Protein AF-A0A662DXC4-F1 (afdb_monomer)

pLDDT: mean 80.16, std 22.87, range [27.92, 98.12]

Radius of gyration: 15.5 Å; Cα contacts (8 Å, |Δi|>4): 92; chains: 1; bounding box: 33×22×50 Å

Foldseek 3Di:
DDDDDDDDPPPLCLPVPPDDLPDDAAQEEEEADQDPVVVVVCVVVQVPDRRHDHPYYHNDDVVVVVVCVVVVGSYYHHD

Secondary structure (DSSP, 8-state):
------------------S-TTTSPPEEEEEE-S-HHHHHHHHHHHTTSTTEEEEEEESSHHHHHHHHHHH--SEEEE-

Structure (mmCIF, N/CA/C/O backbone):
data_AF-A0A662DXC4-F1
#
_entry.id   AF-A0A662DXC4-F1
#
loop_
_atom_site.group_PDB
_atom_site.id
_atom_site.type_symbol
_atom_site.label_atom_id
_atom_site.label_alt_id
_atom_site.label_comp_id
_atom_site.label_asym_id
_atom_site.label_entity_id
_atom_site.label_seq_id
_atom_site.pdbx_PDB_ins_code
_atom_site.Cartn_x
_atom_site.Cartn_y
_atom_site.Cartn_z
_atom_site.occupancy
_atom_site.B_iso_or_equiv
_atom_site.auth_seq_id
_atom_site.auth_comp_id
_atom_site.auth_asym_id
_atom_site.auth_atom_id
_atom_site.pdbx_PDB_model_num
ATOM 1 N N . MET A 1 1 ? -6.939 19.218 -36.776 1.00 41.31 1 MET A N 1
ATOM 2 C CA . MET A 1 1 ? -7.734 18.008 -37.056 1.00 41.31 1 MET A CA 1
ATOM 3 C C . MET A 1 1 ? -7.204 16.892 -36.166 1.00 41.31 1 MET A C 1
ATOM 5 O O . MET A 1 1 ? -6.404 16.088 -36.603 1.00 41.31 1 MET A O 1
ATOM 9 N N . TYR A 1 2 ? -7.561 16.962 -34.888 1.00 27.92 2 TYR A N 1
ATOM 10 C CA . TYR A 1 2 ? -7.604 15.859 -33.928 1.00 27.92 2 TYR A CA 1
ATOM 11 C C . TYR A 1 2 ? -8.613 16.346 -32.894 1.00 27.92 2 TYR A C 1
ATOM 13 O O . TYR A 1 2 ? -8.274 17.043 -31.943 1.00 27.92 2 TYR A O 1
ATOM 21 N N . GLU A 1 3 ? -9.884 16.135 -33.217 1.00 38.81 3 GLU A N 1
ATOM 22 C CA . GLU A 1 3 ? -10.962 16.219 -32.243 1.00 38.81 3 GLU A CA 1
ATOM 23 C C . GLU A 1 3 ? -11.008 14.870 -31.534 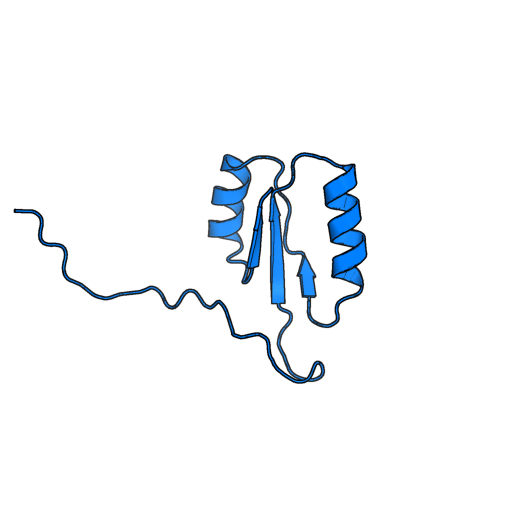1.00 38.81 3 GLU A C 1
ATOM 25 O O . GLU A 1 3 ? -11.148 13.832 -32.177 1.00 38.81 3 GLU A O 1
ATOM 30 N N . PHE A 1 4 ? -10.875 14.898 -30.213 1.00 45.12 4 PHE A N 1
ATOM 31 C CA . PHE A 1 4 ? -11.394 13.853 -29.347 1.00 45.12 4 PHE A CA 1
ATOM 32 C C . PHE A 1 4 ? -12.330 14.549 -28.365 1.00 45.12 4 PHE A C 1
ATOM 34 O O . PHE A 1 4 ? -11.908 15.157 -27.385 1.00 45.12 4 PHE A O 1
ATOM 41 N N . CYS A 1 5 ? -13.612 14.523 -28.714 1.00 43.06 5 CYS A N 1
ATOM 42 C CA . CYS A 1 5 ? -14.709 14.717 -27.790 1.00 43.06 5 CYS A CA 1
ATOM 43 C C . CYS A 1 5 ? -15.255 13.315 -27.520 1.00 43.06 5 CYS A C 1
ATOM 45 O O . CYS A 1 5 ? -15.877 12.740 -28.406 1.00 43.06 5 CYS A O 1
ATOM 47 N N . ASP A 1 6 ? -14.980 12.753 -26.346 1.00 41.25 6 ASP A N 1
ATOM 48 C CA . ASP A 1 6 ? -16.099 12.348 -25.505 1.00 41.25 6 ASP A CA 1
ATOM 49 C C . ASP A 1 6 ? -15.682 12.241 -24.039 1.00 41.25 6 ASP A C 1
ATOM 51 O O . ASP A 1 6 ? -14.661 11.659 -23.668 1.00 41.25 6 ASP A O 1
ATOM 55 N N . SER A 1 7 ? -16.504 12.868 -23.215 1.00 55.50 7 SER A N 1
ATOM 56 C CA . SER A 1 7 ? -16.463 12.862 -21.769 1.00 55.50 7 SER A CA 1
ATOM 57 C C . SER A 1 7 ? -16.695 11.453 -21.244 1.00 55.50 7 SER A C 1
ATOM 59 O O . SER A 1 7 ? -17.833 11.012 -21.145 1.00 55.50 7 SER A O 1
ATOM 61 N N . GLN A 1 8 ? -15.634 10.771 -20.847 1.00 46.94 8 GLN A N 1
ATOM 62 C CA . GLN A 1 8 ? -15.680 9.852 -19.720 1.00 46.94 8 GLN A CA 1
ATOM 63 C C . GLN A 1 8 ? -14.440 10.182 -18.904 1.00 46.94 8 GLN A C 1
ATOM 65 O O . GLN A 1 8 ? -13.398 9.544 -19.028 1.00 46.94 8 GLN A O 1
ATOM 70 N N . ALA A 1 9 ? -14.536 11.241 -18.095 1.00 42.72 9 ALA A N 1
ATOM 71 C CA . ALA A 1 9 ? -13.775 11.239 -16.861 1.00 42.72 9 ALA A CA 1
ATOM 72 C C . ALA A 1 9 ? -14.181 9.929 -16.190 1.00 42.72 9 ALA A C 1
ATOM 74 O O . ALA A 1 9 ? -15.311 9.814 -15.718 1.00 42.72 9 ALA A O 1
ATOM 75 N N . THR A 1 10 ? -13.335 8.900 -16.290 1.00 38.94 10 THR A N 1
ATOM 76 C CA . THR A 1 10 ? -13.479 7.733 -15.434 1.00 38.94 10 THR A CA 1
ATOM 77 C C . THR A 1 10 ? -13.586 8.331 -14.052 1.00 38.94 10 THR A C 1
ATOM 79 O O . THR A 1 10 ? -12.690 9.087 -13.666 1.00 38.94 10 THR A O 1
ATOM 82 N N . ASP A 1 11 ? -14.723 8.121 -13.406 1.00 42.62 11 ASP A N 1
ATOM 83 C CA . ASP A 1 11 ? -14.948 8.419 -12.006 1.00 42.62 11 ASP A CA 1
ATOM 84 C C . ASP A 1 11 ? -13.837 7.700 -11.239 1.00 42.62 11 ASP A C 1
ATOM 86 O O . ASP A 1 11 ? -13.960 6.530 -10.897 1.00 42.62 11 ASP A O 1
ATOM 90 N N . HIS A 1 12 ? -12.668 8.337 -11.152 1.00 43.88 12 HIS A N 1
ATOM 91 C CA . HIS A 1 12 ? -11.514 7.806 -10.464 1.00 43.88 12 HIS A CA 1
ATOM 92 C C . HIS A 1 12 ? -11.792 8.203 -9.029 1.00 43.88 12 HIS A C 1
ATOM 94 O O . HIS A 1 12 ? -11.780 9.402 -8.721 1.00 43.88 12 HIS A O 1
ATOM 100 N N . PRO A 1 13 ? -12.180 7.235 -8.193 1.00 42.75 13 PRO A N 1
ATOM 101 C CA . PRO A 1 13 ? -12.856 7.490 -6.947 1.00 42.75 13 PRO A CA 1
ATOM 102 C C . PRO A 1 13 ? -11.804 7.919 -5.930 1.00 42.75 13 PRO A C 1
ATOM 104 O O . PRO A 1 13 ? -11.535 7.205 -4.973 1.00 42.75 13 PRO A O 1
ATOM 107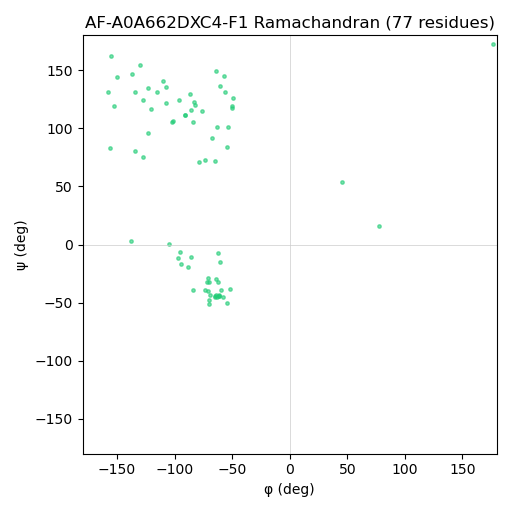 N N . ALA A 1 14 ? -11.240 9.119 -6.077 1.00 47.97 14 ALA A N 1
ATOM 108 C CA . ALA A 1 14 ? -10.738 9.870 -4.940 1.00 47.97 14 ALA A CA 1
ATOM 109 C C . ALA A 1 14 ? -11.966 10.203 -4.081 1.00 47.97 14 ALA A C 1
ATOM 111 O O . ALA A 1 14 ? -12.487 11.320 -4.074 1.00 47.97 14 ALA A O 1
ATOM 112 N N . ARG A 1 15 ? -12.505 9.164 -3.429 1.00 53.19 15 ARG A N 1
ATOM 113 C CA . ARG A 1 15 ? -13.559 9.231 -2.435 1.00 53.19 15 ARG A CA 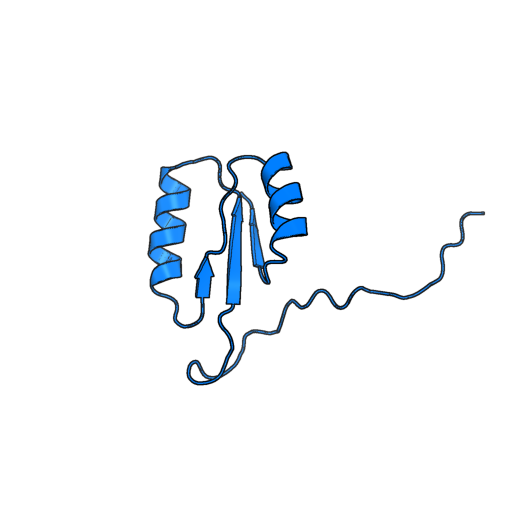1
ATOM 114 C C . ARG A 1 15 ? -13.094 10.292 -1.468 1.00 53.19 15 ARG A C 1
ATOM 116 O O . ARG A 1 15 ? -12.019 10.180 -0.892 1.00 53.19 15 ARG A O 1
ATOM 123 N N . ASN A 1 16 ? -13.870 11.354 -1.330 1.00 45.44 16 ASN A N 1
ATOM 124 C CA . ASN A 1 16 ? -13.551 12.399 -0.379 1.00 45.44 16 ASN A CA 1
ATOM 125 C C . ASN A 1 16 ? -13.716 11.787 1.025 1.00 45.44 16 ASN A C 1
ATOM 127 O O . ASN A 1 16 ? -14.834 11.717 1.540 1.00 45.44 16 ASN A O 1
ATOM 131 N N . VAL A 1 17 ? -12.630 11.236 1.588 1.00 57.06 17 VAL A N 1
ATOM 132 C CA . VAL A 1 17 ? -12.601 10.526 2.877 1.00 57.06 17 VAL A CA 1
ATOM 133 C C . VAL A 1 17 ? -12.714 11.557 4.000 1.00 57.06 17 VAL A C 1
ATOM 135 O O . VAL A 1 17 ? -11.754 11.896 4.680 1.00 57.06 17 VAL A O 1
ATOM 138 N N . MET A 1 18 ? -13.909 12.113 4.166 1.00 49.59 18 MET A N 1
ATOM 139 C CA . MET A 1 18 ? -14.266 12.956 5.299 1.00 49.59 18 MET A CA 1
ATOM 140 C C . MET A 1 18 ? -15.552 12.385 5.902 1.00 49.59 18 MET A C 1
ATOM 142 O O . MET A 1 18 ? -16.647 12.888 5.663 1.00 49.59 18 MET A O 1
ATOM 146 N N . GLY A 1 19 ? -15.430 11.269 6.625 1.00 48.41 19 GLY A N 1
ATOM 147 C CA . GLY A 1 19 ? -16.553 10.558 7.236 1.00 48.41 19 GLY A CA 1
ATOM 148 C C . GLY A 1 19 ? -16.146 9.837 8.519 1.00 48.41 19 GLY A C 1
ATOM 149 O O . GLY A 1 19 ? -15.025 9.352 8.636 1.00 48.41 19 GLY A O 1
ATOM 150 N N . ASP A 1 20 ? -17.062 9.811 9.485 1.00 48.31 20 ASP A N 1
ATOM 151 C CA . ASP A 1 20 ? -16.922 9.193 10.807 1.00 48.31 20 ASP A CA 1
ATOM 152 C C . ASP A 1 20 ? -16.392 7.743 10.730 1.00 48.31 20 ASP A C 1
ATOM 154 O O . ASP A 1 20 ? -16.956 6.894 10.032 1.00 48.31 20 ASP A O 1
ATOM 158 N N . ALA A 1 21 ? -15.305 7.462 11.457 1.00 52.00 21 ALA A N 1
ATOM 159 C CA . ALA A 1 21 ? -14.441 6.282 11.307 1.00 52.00 21 ALA A CA 1
ATOM 160 C C . ALA A 1 21 ? -15.130 4.926 11.568 1.00 52.00 21 ALA A C 1
ATOM 162 O O . ALA A 1 21 ? -14.537 3.875 11.339 1.00 52.00 21 ALA A O 1
ATOM 163 N N . ALA A 1 22 ? -16.376 4.927 12.047 1.00 53.69 22 ALA A N 1
ATOM 164 C CA . ALA A 1 22 ? -17.129 3.715 12.352 1.00 53.69 22 ALA A CA 1
ATOM 165 C C . ALA A 1 22 ? -17.876 3.104 11.145 1.00 53.69 22 ALA A C 1
ATOM 167 O O . ALA A 1 22 ? -18.384 1.991 11.272 1.00 53.69 22 ALA A O 1
ATOM 168 N N . THR A 1 23 ? -17.981 3.798 9.997 1.00 52.97 23 THR A N 1
ATOM 169 C CA . THR A 1 23 ? -18.801 3.328 8.848 1.00 52.97 23 THR A CA 1
ATOM 170 C C . THR A 1 23 ? -18.178 3.491 7.454 1.00 52.97 23 THR A C 1
ATOM 172 O O . THR A 1 23 ? -18.822 3.141 6.464 1.00 52.97 23 THR A O 1
ATOM 175 N N . VAL A 1 24 ? -16.938 3.979 7.341 1.00 58.19 24 VAL A N 1
ATOM 176 C CA . VAL A 1 24 ? -16.259 4.131 6.041 1.00 58.19 24 VAL A CA 1
ATOM 177 C C . VAL A 1 24 ? -15.551 2.817 5.676 1.00 58.19 24 VAL A C 1
ATOM 179 O O . VAL A 1 24 ? -14.833 2.280 6.524 1.00 58.19 24 VAL A O 1
ATOM 182 N N . PRO A 1 25 ? -15.745 2.266 4.458 1.00 67.06 25 PRO A N 1
ATOM 183 C CA . PRO A 1 25 ? -14.941 1.138 3.993 1.00 67.06 25 PRO A CA 1
ATOM 184 C C . PRO A 1 25 ? -13.449 1.511 4.028 1.00 67.06 25 PRO A C 1
ATOM 186 O O . PRO A 1 25 ? -13.127 2.680 3.801 1.00 67.06 25 PRO A O 1
ATOM 189 N N . PRO A 1 26 ? -12.550 0.560 4.339 1.00 80.94 26 PRO A N 1
ATOM 190 C CA . PRO A 1 26 ? -11.126 0.852 4.447 1.00 80.94 26 PRO A CA 1
ATOM 191 C C . PRO A 1 26 ? -10.611 1.479 3.146 1.00 80.94 26 PRO A C 1
ATOM 193 O O . PRO A 1 26 ? -10.908 0.996 2.058 1.00 80.94 26 PRO A O 1
ATOM 196 N N . CYS A 1 27 ? -9.889 2.588 3.280 1.00 91.62 27 CYS A N 1
ATOM 197 C CA . CYS A 1 27 ? -9.206 3.280 2.202 1.00 91.62 27 CYS A CA 1
ATOM 198 C C . CYS A 1 27 ? -7.939 2.499 1.848 1.00 91.62 27 CYS A C 1
ATOM 200 O O . CYS A 1 27 ? -7.024 2.377 2.671 1.00 91.62 27 CYS A O 1
ATOM 202 N N . CYS A 1 28 ? -7.909 1.965 0.631 1.00 95.44 28 CYS A N 1
ATOM 203 C CA . CYS A 1 28 ? -6.826 1.151 0.109 1.00 95.44 28 CYS A CA 1
ATOM 204 C C . CYS A 1 28 ? -5.692 2.044 -0.404 1.00 95.44 28 CYS A C 1
ATOM 206 O O . CYS A 1 28 ? -5.874 2.837 -1.329 1.00 95.44 28 CYS A O 1
ATOM 208 N N . VAL A 1 29 ? -4.505 1.895 0.177 1.00 97.00 29 VAL A N 1
ATOM 209 C CA . VAL A 1 29 ? -3.314 2.693 -0.126 1.00 97.00 29 VAL A CA 1
ATOM 210 C C . VAL A 1 29 ? -2.234 1.808 -0.739 1.00 97.00 29 VAL A C 1
ATOM 212 O O . VAL A 1 29 ? -1.898 0.756 -0.196 1.00 97.00 29 VAL A O 1
ATOM 215 N N . PHE A 1 30 ? -1.649 2.251 -1.847 1.00 98.00 30 PHE A N 1
ATOM 216 C CA . PHE A 1 30 ? -0.452 1.655 -2.437 1.00 98.00 30 PHE A CA 1
ATOM 217 C C . PHE A 1 30 ? 0.743 2.596 -2.266 1.00 98.00 30 PHE A C 1
ATOM 219 O O . PHE A 1 30 ? 0.597 3.811 -2.407 1.00 98.00 30 PHE A O 1
ATOM 226 N N . ILE A 1 31 ? 1.925 2.046 -1.977 1.00 98.00 31 ILE A N 1
ATOM 227 C CA . ILE A 1 31 ? 3.138 2.831 -1.711 1.00 98.00 31 ILE A CA 1
ATOM 228 C C . ILE A 1 31 ? 4.234 2.481 -2.718 1.00 98.00 31 ILE A C 1
ATOM 230 O O . ILE A 1 31 ? 4.754 1.367 -2.720 1.00 98.00 31 ILE A O 1
ATOM 234 N N . ALA A 1 32 ? 4.641 3.445 -3.530 1.00 97.50 32 ALA A N 1
ATOM 235 C CA . ALA A 1 32 ? 5.814 3.358 -4.386 1.00 97.50 32 ALA A CA 1
ATOM 236 C C . ALA A 1 32 ? 6.967 4.141 -3.738 1.00 97.50 32 ALA A C 1
ATOM 238 O O . ALA A 1 32 ? 6.937 5.366 -3.691 1.00 97.50 32 ALA A O 1
ATOM 239 N N . GLU A 1 33 ? 7.939 3.411 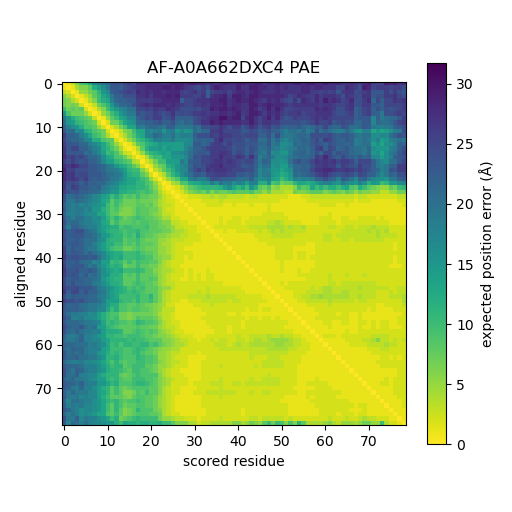-3.191 1.00 97.12 33 GLU A N 1
ATOM 240 C CA . GLU A 1 33 ? 9.033 3.937 -2.366 1.00 97.12 33 GLU A CA 1
ATOM 241 C C . GLU A 1 33 ? 10.253 3.008 -2.483 1.00 97.12 33 GLU A C 1
ATOM 243 O O . GLU A 1 33 ? 10.191 1.814 -2.146 1.00 97.12 33 GLU A O 1
ATOM 248 N N . ASP A 1 34 ? 11.375 3.533 -2.969 1.00 96.12 34 ASP A N 1
ATOM 249 C CA . ASP A 1 34 ? 12.591 2.758 -3.216 1.00 96.12 34 ASP A CA 1
ATOM 250 C C . ASP A 1 34 ? 13.508 2.678 -1.978 1.00 96.12 34 ASP A C 1
ATOM 252 O O . ASP A 1 34 ? 14.266 1.708 -1.829 1.00 96.12 34 ASP A O 1
ATOM 256 N N . HIS A 1 35 ? 13.348 3.575 -1.000 1.00 97.38 35 HIS A N 1
ATOM 257 C CA . HIS A 1 35 ? 14.083 3.573 0.259 1.00 97.38 35 HIS A CA 1
ATOM 258 C C . HIS A 1 35 ? 13.369 2.768 1.355 1.00 97.38 35 HIS A C 1
ATOM 260 O O . HIS A 1 35 ? 12.376 3.175 1.957 1.00 97.38 35 HIS A O 1
ATOM 266 N N . VAL A 1 36 ? 13.966 1.633 1.735 1.00 95.50 36 VAL A N 1
ATOM 267 C CA . VAL A 1 36 ? 13.442 0.706 2.765 1.00 95.50 36 VAL A CA 1
ATOM 268 C C . VAL A 1 36 ? 13.093 1.396 4.094 1.00 95.50 36 VAL A C 1
ATOM 270 O O . VAL A 1 36 ? 12.105 1.044 4.733 1.00 95.50 36 VAL A O 1
ATOM 273 N N . VAL A 1 37 ? 13.898 2.371 4.529 1.00 97.62 37 VAL A N 1
ATOM 274 C CA . VAL A 1 37 ? 13.669 3.083 5.800 1.00 97.62 37 VAL A CA 1
ATOM 275 C C . VAL A 1 37 ? 12.449 4.000 5.715 1.00 97.62 37 VAL A C 1
ATOM 277 O O . VAL A 1 37 ? 11.678 4.066 6.672 1.00 97.62 37 VAL A O 1
ATOM 280 N N . ALA A 1 38 ? 12.261 4.682 4.584 1.00 96.56 38 ALA A N 1
ATOM 281 C CA . ALA A 1 38 ? 11.117 5.557 4.367 1.00 96.56 38 ALA A CA 1
ATOM 282 C C . ALA A 1 38 ? 9.820 4.741 4.248 1.00 96.56 38 ALA A C 1
ATOM 284 O O . ALA A 1 38 ? 8.861 5.033 4.961 1.00 96.56 38 ALA A O 1
ATOM 285 N N . GLN A 1 39 ? 9.845 3.627 3.504 1.00 97.44 39 GLN A N 1
ATOM 286 C CA . GLN A 1 39 ? 8.732 2.672 3.415 1.00 97.44 39 GLN A CA 1
ATOM 287 C C . GLN A 1 39 ? 8.299 2.172 4.799 1.00 97.44 39 GLN A C 1
ATOM 289 O O . GLN A 1 39 ? 7.130 2.278 5.155 1.00 97.44 39 GLN A O 1
ATOM 294 N N . ALA A 1 40 ? 9.246 1.719 5.627 1.00 97.44 40 ALA A N 1
ATOM 295 C CA . ALA A 1 40 ? 8.942 1.271 6.987 1.00 97.44 40 ALA A CA 1
ATOM 296 C C . ALA A 1 40 ? 8.360 2.396 7.868 1.00 97.44 40 ALA A C 1
ATOM 298 O O . ALA A 1 40 ? 7.537 2.141 8.751 1.00 97.44 40 ALA A O 1
ATOM 299 N N . GLY A 1 41 ? 8.781 3.644 7.640 1.00 97.81 41 GLY A N 1
ATOM 300 C CA . GLY A 1 41 ? 8.203 4.824 8.279 1.00 97.81 41 GLY A CA 1
ATOM 301 C C . GLY A 1 41 ? 6.747 5.052 7.868 1.00 97.81 41 GLY A C 1
ATOM 302 O O . GLY A 1 41 ? 5.902 5.275 8.737 1.00 97.81 41 GLY A O 1
ATOM 303 N N . LEU A 1 42 ? 6.441 4.943 6.573 1.00 97.50 42 LEU A N 1
ATOM 304 C CA . LEU A 1 42 ? 5.077 5.046 6.053 1.00 97.50 42 LEU A CA 1
ATOM 305 C C . LEU A 1 42 ? 4.186 3.922 6.596 1.00 97.50 42 LEU A C 1
ATOM 307 O O . LEU A 1 42 ? 3.111 4.215 7.116 1.00 97.50 42 LEU A O 1
ATOM 311 N N . ASP A 1 43 ? 4.660 2.676 6.606 1.00 97.50 43 ASP A N 1
ATOM 312 C CA . ASP A 1 43 ? 3.933 1.532 7.176 1.00 97.50 43 ASP A CA 1
ATOM 313 C C . ASP A 1 43 ? 3.603 1.753 8.654 1.00 97.50 43 ASP A C 1
ATOM 315 O O . ASP A 1 43 ? 2.478 1.542 9.124 1.00 97.50 43 ASP A O 1
ATOM 319 N N . PHE A 1 44 ? 4.589 2.227 9.417 1.00 97.38 44 PHE A N 1
ATOM 320 C CA . PHE A 1 44 ? 4.413 2.542 10.826 1.00 97.38 44 PHE A CA 1
ATOM 321 C C . PHE A 1 44 ? 3.372 3.647 11.037 1.00 97.38 44 PHE A C 1
ATOM 323 O O . PHE A 1 44 ? 2.539 3.544 11.938 1.00 97.38 44 PHE A O 1
ATOM 330 N N . LEU A 1 45 ? 3.397 4.712 10.241 1.00 97.12 45 LEU A N 1
ATOM 331 C CA . LEU A 1 45 ? 2.452 5.815 10.396 1.00 97.12 45 LEU A CA 1
ATOM 332 C C . LEU A 1 45 ? 1.036 5.402 9.978 1.00 97.12 45 LEU A C 1
ATOM 334 O O . LEU A 1 45 ? 0.092 5.616 10.739 1.00 97.12 45 LEU A O 1
ATOM 338 N N . LEU A 1 46 ? 0.891 4.763 8.817 1.00 95.12 46 LEU A N 1
ATOM 339 C CA . LEU A 1 46 ? -0.404 4.402 8.238 1.00 95.12 46 LEU A CA 1
ATOM 340 C C . LEU A 1 46 ? -1.100 3.265 8.994 1.00 95.12 46 LEU A C 1
ATOM 342 O O . LEU A 1 46 ? -2.313 3.313 9.156 1.00 95.12 46 LEU A O 1
ATOM 34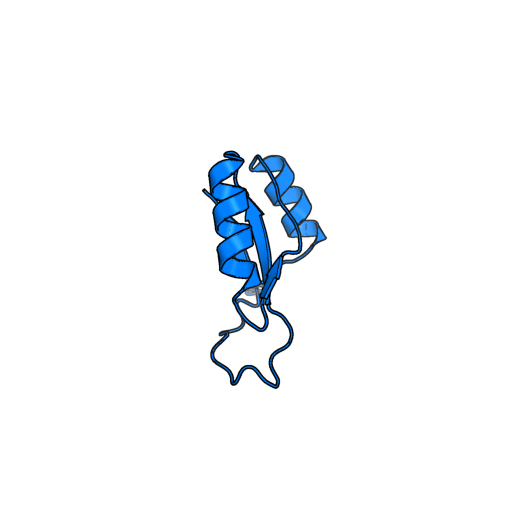6 N N . SER A 1 47 ? -0.357 2.314 9.574 1.00 92.69 47 SER A N 1
ATOM 347 C CA . SER A 1 47 ? -0.931 1.262 10.440 1.00 92.69 47 SER A CA 1
ATOM 348 C C . SER A 1 47 ? -1.654 1.791 11.687 1.00 92.69 47 SER A C 1
ATOM 350 O O . SER A 1 47 ? -2.393 1.055 12.341 1.00 92.69 47 SER A O 1
ATOM 352 N N . ARG A 1 48 ? -1.442 3.063 12.044 1.00 93.94 48 ARG A N 1
ATOM 353 C CA . ARG A 1 48 ? -2.110 3.738 13.168 1.00 93.94 48 ARG A CA 1
ATOM 354 C C . ARG A 1 48 ? -3.336 4.533 12.744 1.00 93.94 48 ARG A C 1
ATOM 356 O O . ARG A 1 48 ? -4.017 5.060 13.621 1.00 93.94 48 ARG A O 1
ATOM 363 N N . VAL A 1 49 ? -3.605 4.645 11.446 1.00 90.94 49 VAL A N 1
ATOM 364 C CA . VAL A 1 49 ? -4.750 5.378 10.908 1.00 90.94 49 VAL A CA 1
ATOM 365 C C . VAL A 1 49 ? -5.925 4.404 10.779 1.00 90.94 49 VAL A C 1
ATOM 367 O O . VAL A 1 49 ? -5.871 3.487 9.960 1.00 90.94 49 VAL A O 1
ATOM 370 N N . PRO A 1 50 ? -6.996 4.552 11.582 1.00 88.50 50 PRO A N 1
ATOM 371 C CA . PRO A 1 50 ? -8.173 3.706 11.444 1.00 88.50 50 PRO A CA 1
ATOM 372 C C . PRO A 1 50 ? -8.788 3.861 10.053 1.00 88.50 50 PRO A C 1
ATOM 374 O O . PRO A 1 50 ? -8.936 4.978 9.563 1.00 88.50 50 PRO A O 1
ATOM 377 N N . GLY A 1 51 ? -9.171 2.742 9.440 1.00 88.50 51 GLY A N 1
ATOM 378 C CA . GLY A 1 51 ? -9.774 2.747 8.109 1.00 88.50 51 GLY A CA 1
ATOM 379 C C . GLY A 1 51 ? -8.776 2.933 6.966 1.00 88.50 51 GLY A C 1
ATOM 380 O O . GLY A 1 51 ? -9.213 3.242 5.868 1.00 88.50 51 GLY A O 1
ATOM 381 N N . VAL A 1 52 ? -7.472 2.749 7.193 1.00 92.81 52 VAL A N 1
ATOM 382 C CA . VAL A 1 52 ? -6.464 2.639 6.127 1.00 92.81 52 VAL A CA 1
ATOM 383 C C . VAL A 1 52 ? -5.985 1.198 6.017 1.00 92.81 52 VAL A C 1
ATOM 385 O O . VAL A 1 52 ? -5.693 0.551 7.024 1.00 92.81 52 VAL A O 1
ATOM 388 N N . GLU A 1 53 ? -5.875 0.716 4.786 1.00 95.44 53 GLU A N 1
ATOM 389 C CA . GLU A 1 53 ? -5.317 -0.589 4.453 1.00 95.44 53 GLU A CA 1
ATOM 390 C C . GLU A 1 53 ? -4.229 -0.421 3.394 1.00 95.44 53 GLU A C 1
ATOM 392 O O . GLU A 1 53 ? -4.470 0.155 2.337 1.00 95.44 53 GLU A O 1
ATOM 397 N N . ILE A 1 54 ? -3.021 -0.913 3.668 1.00 96.50 54 ILE A N 1
ATOM 398 C CA . ILE A 1 54 ? -1.940 -0.909 2.679 1.00 96.50 54 ILE A CA 1
ATOM 399 C C . ILE A 1 54 ? -2.084 -2.165 1.823 1.00 96.50 54 ILE A C 1
ATOM 401 O O . ILE A 1 54 ? -1.953 -3.278 2.330 1.00 96.50 54 ILE A O 1
ATOM 405 N N . VAL A 1 55 ? -2.345 -1.983 0.530 1.00 97.12 55 VAL A N 1
ATOM 406 C CA . VAL A 1 55 ? -2.633 -3.085 -0.405 1.00 97.12 55 VAL A CA 1
ATOM 407 C C . VAL A 1 55 ? -1.417 -3.536 -1.210 1.00 97.12 55 VAL A C 1
ATOM 409 O O . VAL A 1 55 ? -1.455 -4.590 -1.843 1.00 97.12 55 VAL A O 1
ATOM 412 N N . GLY A 1 56 ? -0.323 -2.773 -1.186 1.00 97.06 56 GLY A N 1
ATOM 413 C CA . GLY A 1 56 ? 0.897 -3.158 -1.881 1.00 97.06 56 GLY A CA 1
ATOM 414 C C . GLY A 1 56 ? 2.017 -2.132 -1.813 1.00 97.06 56 GLY A C 1
ATOM 415 O O . GLY A 1 56 ? 1.841 -1.001 -1.350 1.00 97.06 56 GLY A O 1
ATOM 416 N N . HIS A 1 57 ? 3.171 -2.570 -2.311 1.00 98.12 57 HIS A N 1
ATOM 417 C CA . HIS A 1 57 ? 4.377 -1.769 -2.414 1.00 98.12 57 HIS A CA 1
ATOM 418 C C . HIS A 1 57 ? 5.061 -1.974 -3.761 1.00 98.12 57 HIS A C 1
ATOM 420 O O . HIS A 1 57 ? 5.122 -3.100 -4.248 1.00 98.12 57 HIS A O 1
ATOM 426 N N . ALA A 1 58 ? 5.693 -0.925 -4.277 1.00 97.62 58 ALA A N 1
ATOM 427 C CA . ALA A 1 58 ? 6.663 -1.010 -5.364 1.00 97.62 58 ALA A CA 1
ATOM 428 C C . ALA A 1 58 ? 7.948 -0.258 -4.997 1.00 97.62 58 ALA A C 1
ATOM 430 O O . ALA A 1 58 ? 7.921 0.660 -4.180 1.00 9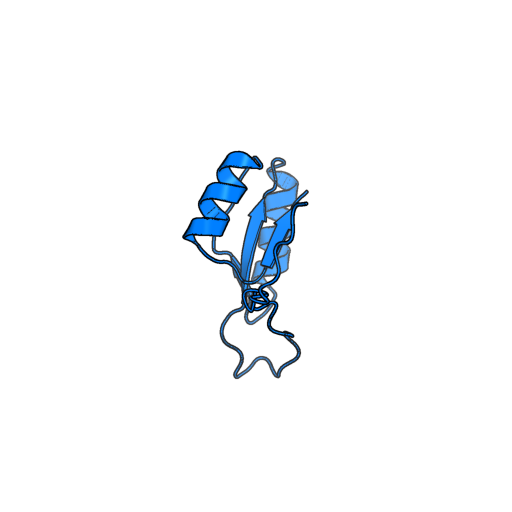7.62 58 ALA A O 1
ATOM 431 N N . ARG A 1 59 ? 9.074 -0.656 -5.602 1.00 96.06 59 ARG A N 1
ATOM 432 C CA . ARG A 1 59 ? 10.370 0.047 -5.484 1.00 96.06 59 ARG A CA 1
ATOM 433 C C . ARG A 1 59 ? 10.735 0.846 -6.731 1.00 96.06 59 ARG A C 1
ATOM 435 O O . ARG A 1 59 ? 11.811 1.424 -6.788 1.00 96.06 59 ARG A O 1
ATOM 442 N N . ASP A 1 60 ? 9.875 0.835 -7.739 1.00 93.88 60 ASP A N 1
ATOM 443 C CA . ASP A 1 60 ? 10.075 1.541 -8.993 1.00 93.88 60 ASP A CA 1
ATOM 444 C C . ASP A 1 60 ? 8.722 1.835 -9.650 1.00 93.88 60 ASP A C 1
ATOM 446 O O . ASP A 1 60 ? 7.691 1.253 -9.297 1.00 93.88 60 ASP A O 1
ATOM 450 N N . GLY A 1 61 ? 8.730 2.775 -10.593 1.00 92.94 61 GLY A N 1
ATOM 451 C CA . GLY A 1 61 ? 7.513 3.248 -11.245 1.00 92.94 61 GLY A CA 1
ATOM 452 C C . GLY A 1 61 ? 6.876 2.236 -12.197 1.00 92.94 61 GLY A C 1
ATOM 453 O O . GLY A 1 61 ? 5.662 2.268 -12.366 1.00 92.94 61 GLY A O 1
ATOM 454 N N . GLU A 1 62 ? 7.652 1.339 -12.813 1.00 96.25 62 GLU A N 1
ATOM 455 C CA . GLU A 1 62 ? 7.111 0.352 -13.758 1.00 96.25 62 GLU A CA 1
ATOM 456 C C . GLU A 1 62 ? 6.273 -0.683 -13.006 1.00 96.25 62 GLU A C 1
ATOM 458 O O . GLU A 1 62 ? 5.088 -0.847 -13.303 1.00 96.25 62 GLU A O 1
ATOM 463 N N . ALA A 1 63 ? 6.837 -1.266 -11.945 1.00 95.56 63 ALA A N 1
ATOM 464 C CA . ALA A 1 63 ? 6.111 -2.151 -11.045 1.00 95.56 63 ALA A CA 1
ATOM 465 C C . ALA A 1 63 ? 4.914 -1.442 -10.390 1.00 95.56 63 ALA A C 1
ATOM 467 O O . ALA A 1 63 ? 3.838 -2.026 -10.272 1.00 95.56 63 ALA A O 1
ATOM 468 N N . ALA A 1 64 ? 5.065 -0.166 -10.008 1.00 96.56 64 ALA A N 1
ATOM 469 C CA . ALA A 1 64 ? 3.965 0.610 -9.438 1.00 96.56 64 ALA A CA 1
ATOM 470 C C . ALA A 1 64 ? 2.791 0.753 -10.416 1.00 96.56 64 ALA A C 1
ATOM 472 O O . ALA A 1 64 ? 1.646 0.575 -10.014 1.00 96.56 64 ALA A O 1
ATOM 473 N N . LEU A 1 65 ? 3.046 1.052 -11.692 1.00 96.94 65 LEU A N 1
ATOM 474 C CA . LEU A 1 65 ? 1.987 1.202 -12.694 1.00 96.94 65 LEU A CA 1
ATOM 475 C C . LEU A 1 65 ? 1.242 -0.114 -12.942 1.00 96.94 65 LEU A C 1
ATOM 477 O O . LEU A 1 65 ? 0.010 -0.114 -12.998 1.00 96.94 65 LEU A O 1
ATOM 481 N N . GLU A 1 66 ? 1.969 -1.225 -13.065 1.00 97.44 66 GLU A N 1
ATOM 482 C CA . GLU A 1 66 ? 1.371 -2.554 -13.230 1.00 97.44 66 GLU A CA 1
ATOM 483 C C . GLU A 1 66 ? 0.507 -2.942 -12.025 1.00 97.44 66 GLU A C 1
ATOM 485 O O . GLU A 1 66 ? -0.615 -3.436 -12.178 1.00 97.44 66 GLU A O 1
ATOM 490 N N . ASP A 1 67 ? 1.015 -2.696 -10.819 1.00 97.44 67 ASP A N 1
ATOM 491 C CA . ASP A 1 67 ? 0.343 -3.059 -9.579 1.00 97.44 67 ASP A CA 1
ATOM 492 C C . ASP A 1 67 ? -0.852 -2.153 -9.285 1.00 97.44 67 ASP A C 1
ATOM 494 O O . ASP A 1 67 ? -1.896 -2.654 -8.882 1.00 97.44 67 ASP A O 1
ATOM 498 N N . VAL A 1 68 ? -0.757 -0.851 -9.550 1.00 97.00 68 VAL A N 1
ATOM 499 C CA . VAL A 1 68 ? -1.869 0.098 -9.385 1.00 97.00 68 VAL A CA 1
ATOM 500 C C . VAL A 1 68 ? -3.008 -0.230 -10.344 1.00 97.00 68 VAL A C 1
ATOM 502 O O . VAL A 1 68 ? -4.161 -0.260 -9.922 1.00 97.00 68 VAL A O 1
ATOM 505 N N . ALA A 1 69 ? -2.707 -0.547 -11.606 1.00 96.62 69 ALA A N 1
ATOM 506 C CA . ALA A 1 69 ? -3.729 -0.957 -12.569 1.00 96.62 69 ALA A CA 1
ATOM 507 C C . ALA A 1 69 ? -4.412 -2.279 -12.178 1.00 96.62 69 ALA A C 1
ATOM 509 O O . ALA A 1 69 ? -5.573 -2.498 -12.514 1.00 96.62 69 ALA A O 1
ATOM 510 N N . ARG A 1 70 ? -3.696 -3.170 -11.481 1.00 96.75 70 ARG A N 1
ATOM 511 C CA . ARG A 1 70 ? -4.216 -4.468 -11.032 1.00 96.75 70 ARG A CA 1
ATOM 512 C C . ARG A 1 70 ? -4.987 -4.387 -9.714 1.00 96.75 70 ARG A C 1
ATOM 514 O O . ARG A 1 70 ? -5.946 -5.133 -9.536 1.00 96.75 70 ARG A O 1
ATOM 521 N N . LEU A 1 71 ? -4.510 -3.575 -8.775 1.00 95.88 71 LEU A N 1
ATOM 522 C CA . LEU A 1 71 ? -5.015 -3.497 -7.402 1.00 95.88 71 LEU A CA 1
ATOM 523 C C . LEU A 1 71 ? -6.055 -2.391 -7.211 1.00 95.88 71 LEU A C 1
ATOM 525 O O . LEU A 1 71 ? -6.755 -2.422 -6.206 1.00 95.88 71 LEU A O 1
ATOM 529 N N . GLU A 1 72 ? -6.141 -1.439 -8.146 1.00 95.75 72 GLU A N 1
ATOM 530 C CA . GLU A 1 72 ? -7.069 -0.300 -8.120 1.00 95.75 72 GLU A CA 1
ATOM 531 C C . GLU A 1 72 ? -7.131 0.398 -6.738 1.00 95.75 72 GLU A C 1
ATOM 533 O O . GLU A 1 72 ? -8.212 0.522 -6.156 1.00 95.75 72 GLU A O 1
ATOM 538 N N . PRO A 1 73 ? -5.985 0.826 -6.161 1.00 95.25 73 PRO A N 1
ATOM 539 C CA . PRO A 1 73 ? -5.974 1.497 -4.863 1.00 95.25 73 PRO A CA 1
ATOM 540 C C . PRO A 1 73 ? -6.717 2.841 -4.926 1.00 95.25 73 PRO A C 1
ATOM 542 O O . PRO A 1 73 ? -6.679 3.533 -5.944 1.00 95.25 73 PRO A O 1
ATOM 545 N N . ASP A 1 74 ? -7.326 3.263 -3.813 1.00 95.06 74 ASP A N 1
ATOM 546 C CA . 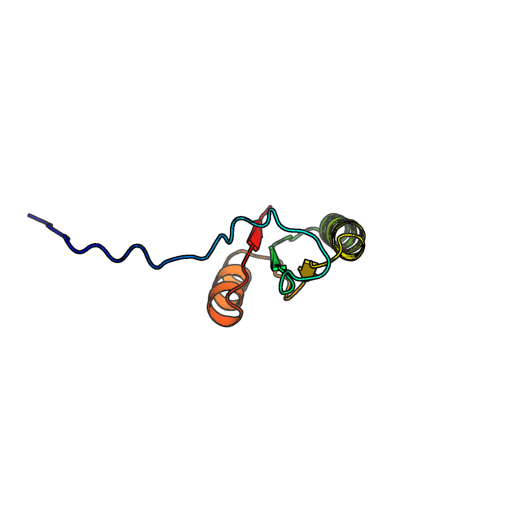ASP A 1 74 ? -7.956 4.588 -3.715 1.00 95.06 74 ASP A CA 1
ATOM 547 C C . ASP A 1 74 ? -6.893 5.706 -3.704 1.00 95.06 74 ASP A C 1
ATOM 549 O O . ASP A 1 74 ? -7.132 6.819 -4.176 1.00 95.06 74 ASP A O 1
ATOM 553 N N . IL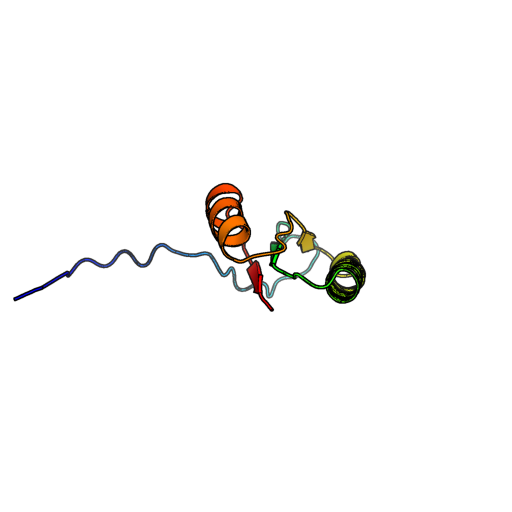E A 1 75 ? -5.716 5.417 -3.133 1.00 94.88 75 ILE A N 1
ATOM 554 C CA . ILE A 1 75 ? -4.599 6.357 -2.997 1.00 94.88 75 ILE A CA 1
ATOM 555 C C . ILE A 1 75 ? -3.292 5.675 -3.402 1.00 94.88 75 ILE A C 1
ATOM 557 O O . ILE A 1 75 ? -2.942 4.610 -2.895 1.00 94.88 75 ILE A O 1
ATOM 561 N N . LEU A 1 76 ? -2.527 6.347 -4.259 1.00 96.06 76 LEU A N 1
ATOM 562 C CA . LEU A 1 76 ? -1.141 6.019 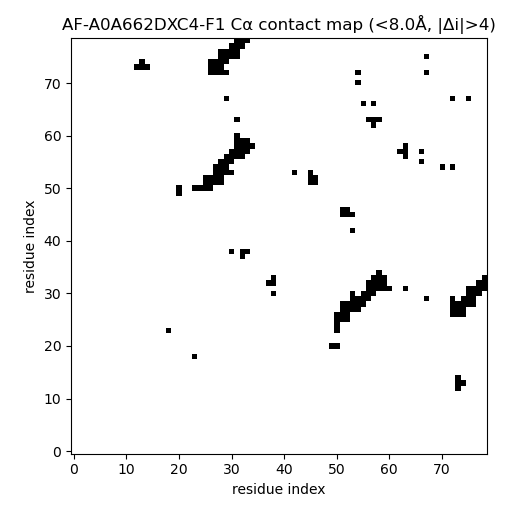-4.577 1.00 96.06 76 LEU A CA 1
ATOM 563 C C . LEU A 1 76 ? -0.216 7.060 -3.933 1.00 96.06 76 LEU A C 1
ATOM 565 O O . LEU A 1 76 ? -0.330 8.252 -4.221 1.00 96.06 76 LEU A O 1
ATOM 569 N N . LEU A 1 77 ? 0.702 6.609 -3.081 1.00 95.38 77 LEU A N 1
ATOM 570 C CA . LEU A 1 77 ? 1.808 7.415 -2.566 1.00 95.38 77 LEU A CA 1
ATOM 571 C C . LEU A 1 77 ? 3.054 7.148 -3.415 1.00 95.38 77 LEU A C 1
ATOM 573 O O . LEU A 1 77 ? 3.447 5.994 -3.564 1.00 95.38 77 LEU A O 1
ATOM 577 N N . LEU A 1 78 ? 3.641 8.206 -3.971 1.00 94.12 78 LEU A N 1
ATOM 578 C CA . LEU A 1 78 ? 4.844 8.180 -4.807 1.00 94.12 78 LEU A CA 1
ATOM 579 C C . LEU A 1 78 ? 5.902 9.102 -4.188 1.00 94.12 78 LEU A C 1
ATOM 581 O O . LEU A 1 78 ? 5.553 10.226 -3.813 1.00 94.12 78 LEU A O 1
ATOM 585 N N . ASP A 1 79 ? 7.146 8.627 -4.117 1.00 86.81 79 ASP A N 1
ATOM 586 C CA . ASP A 1 79 ? 8.358 9.438 -3.889 1.00 86.81 79 ASP A CA 1
ATOM 587 C C . ASP A 1 79 ? 8.994 9.892 -5.220 1.00 86.81 79 ASP A C 1
ATOM 589 O O . ASP A 1 79 ? 8.917 9.127 -6.215 1.00 86.81 79 ASP A O 1
#

Sequence (79 aa):
MYEFCDSQATDHPARNVMGDAATVPPCCVFIAEDHVVAQAGLDFLLSRVPGVEIVGHARDGEAALEDVARLEPDILLLD

Nearest PDB structures (foldseek):
  6ymz-assembly4_D  TM=8.843E-01  e=1.030E-02  Pectobacterium atrosepticum SCRI1043
  6ymz-assembly3_C  TM=8.945E-01  e=1.266E-02  Pectobacterium atrosepticum SCRI1043
  6ymz-assembly5_E  TM=8.854E-01  e=1.452E-02  Pectobacterium atrosepticum SCRI1043
  6ymz-assembly1_A  TM=8.992E-01  e=1.784E-02  Pectobacterium atrosepticum SCRI1043
  1a2o-assembly2_B  TM=8.891E-01  e=2.513E-02  Salmonella enterica subsp. enterica serovar Typhimurium

Solvent-accessible surface area (backbone atoms only — not comparable to full-atom values): 5029 Å² total; per-residue (Å²): 142,80,86,85,85,76,94,68,79,70,84,70,64,67,65,81,90,79,70,68,83,89,76,56,76,63,45,33,32,30,40,31,45,70,49,69,70,58,44,54,49,50,52,60,57,45,75,70,41,85,52,52,38,80,77,49,75,22,65,45,71,68,59,32,53,58,46,43,73,72,65,65,48,57,39,79,48,77,118

Mean predicted aligned error: 10.04 Å